Protein AF-A0A150Q0R8-F1 (afdb_monomer_lite)

Organism: Sorangium cellulosum (NCBI:txid56)

Foldseek 3Di:
DPDPVQPWEWEWDWDQDPDDPRHRHIAIETDTPQQAQLVRPPDPCVQQEEEGGGHDDPPFDKDFDKDLPCVVSDVDHYHYPCVVVDVPGRYIYTRYIYGD

Sequence (100 aa):
MPPDDLYDYAYVMRYQVQGGALDKQFILVAHYKPLVPRSKIKDKMKEQVGGKLRSFNQGDVHKMKLTADLKAIWKGAVVDEYAATDRGSVRYWCLLVDPA

Radius of gyration: 13.54 Å; chains: 1; bounding box: 47×31×29 Å

Structure (mmCIF, N/CA/C/O backbone):
data_AF-A0A150Q0R8-F1
#
_entry.id   AF-A0A150Q0R8-F1
#
loop_
_atom_site.group_PDB
_atom_site.id
_atom_site.type_symbol
_atom_site.label_atom_id
_atom_site.label_alt_id
_atom_site.label_comp_id
_atom_site.label_asym_id
_atom_site.label_entity_id
_atom_site.label_seq_id
_atom_site.pdbx_PDB_ins_code
_atom_site.Cartn_x
_atom_site.Cartn_y
_atom_site.Cartn_z
_atom_site.occupancy
_atom_site.B_iso_or_equiv
_atom_site.auth_seq_id
_atom_site.auth_comp_id
_atom_site.auth_asym_id
_atom_site.auth_atom_id
_atom_site.pdbx_PDB_model_num
ATOM 1 N N . MET A 1 1 ? 29.189 1.518 -8.097 1.00 47.47 1 MET A N 1
ATOM 2 C CA . MET A 1 1 ? 28.055 0.961 -7.330 1.00 47.47 1 MET A CA 1
ATOM 3 C C . MET A 1 1 ? 27.034 0.461 -8.332 1.00 47.47 1 MET A C 1
ATOM 5 O O . MET A 1 1 ? 26.783 1.199 -9.281 1.00 47.47 1 MET A O 1
ATOM 9 N N . PRO A 1 2 ? 26.525 -0.775 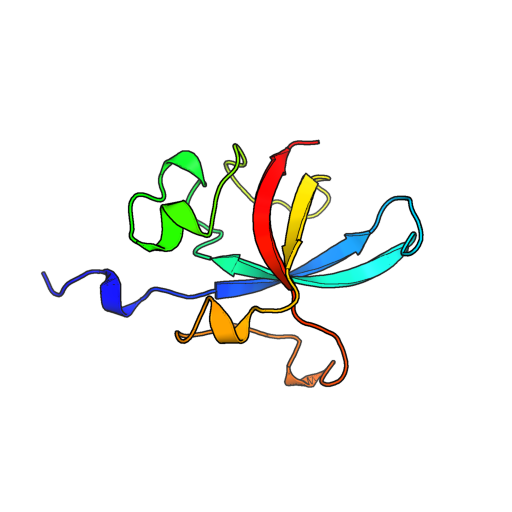-8.203 1.00 47.03 2 PRO A N 1
ATOM 10 C CA . PRO A 1 2 ? 25.422 -1.224 -9.043 1.00 47.03 2 PRO A CA 1
ATOM 11 C C . PRO A 1 2 ? 24.218 -0.284 -8.851 1.00 47.03 2 PRO A C 1
ATOM 13 O O . PRO A 1 2 ? 24.070 0.281 -7.766 1.00 47.03 2 PRO A O 1
ATOM 16 N N . PRO A 1 3 ? 23.413 -0.052 -9.898 1.00 46.28 3 PRO A N 1
ATOM 17 C CA . PRO A 1 3 ? 22.266 0.843 -9.817 1.00 46.28 3 PRO A CA 1
ATOM 18 C C . PRO A 1 3 ? 21.257 0.341 -8.772 1.00 46.28 3 PRO A C 1
ATOM 20 O O . PRO A 1 3 ? 20.895 -0.834 -8.762 1.00 46.28 3 PRO A O 1
ATOM 23 N N . ASP A 1 4 ? 20.812 1.253 -7.905 1.00 52.88 4 ASP A N 1
ATOM 24 C CA . ASP A 1 4 ? 19.878 1.029 -6.782 1.00 52.88 4 ASP A CA 1
ATOM 25 C C . ASP A 1 4 ? 18.485 0.520 -7.236 1.00 52.88 4 ASP A C 1
ATOM 27 O O . ASP A 1 4 ? 17.712 0.007 -6.432 1.00 52.88 4 ASP A O 1
ATOM 31 N N . ASP A 1 5 ? 18.198 0.598 -8.544 1.00 52.53 5 ASP A N 1
ATOM 32 C CA . ASP A 1 5 ? 16.975 0.124 -9.226 1.00 52.53 5 ASP A CA 1
ATOM 33 C C . ASP A 1 5 ? 16.709 -1.386 -9.014 1.00 52.53 5 ASP A C 1
ATOM 35 O O . ASP A 1 5 ? 15.593 -1.859 -9.214 1.00 52.53 5 ASP A O 1
ATOM 39 N N . LEU A 1 6 ? 17.715 -2.176 -8.606 1.00 50.44 6 LEU A N 1
ATOM 40 C CA . LEU A 1 6 ? 17.559 -3.627 -8.418 1.00 50.44 6 LEU A CA 1
ATOM 41 C C . LEU A 1 6 ? 16.726 -4.021 -7.181 1.00 50.44 6 LEU A C 1
ATOM 43 O O . LEU A 1 6 ? 16.310 -5.175 -7.087 1.00 50.44 6 LEU A O 1
ATOM 47 N N . TYR A 1 7 ? 16.491 -3.099 -6.240 1.00 59.53 7 TYR A N 1
ATOM 48 C CA . TYR A 1 7 ? 15.817 -3.375 -4.959 1.00 59.53 7 TYR A CA 1
ATOM 49 C C . TYR A 1 7 ? 14.515 -2.601 -4.774 1.00 59.53 7 TYR A C 1
ATOM 51 O O . TYR A 1 7 ? 14.038 -2.414 -3.652 1.00 59.53 7 TYR A O 1
ATOM 59 N N . ASP A 1 8 ? 13.912 -2.144 -5.863 1.00 76.12 8 ASP A N 1
ATOM 60 C CA . ASP A 1 8 ? 12.593 -1.551 -5.782 1.00 76.12 8 ASP A CA 1
ATOM 61 C C . ASP A 1 8 ? 11.553 -2.631 -5.433 1.00 76.12 8 ASP A C 1
ATOM 63 O O . ASP A 1 8 ? 11.394 -3.631 -6.138 1.00 76.12 8 ASP A O 1
ATOM 67 N N . TYR A 1 9 ? 10.836 -2.440 -4.322 1.00 83.56 9 TYR A N 1
ATOM 68 C CA . TYR A 1 9 ? 9.768 -3.337 -3.884 1.00 83.56 9 TYR A CA 1
ATOM 69 C C . TYR A 1 9 ? 8.536 -2.559 -3.426 1.00 83.56 9 TYR A C 1
ATOM 71 O O . TYR A 1 9 ? 8.610 -1.431 -2.920 1.00 83.56 9 TYR A O 1
ATOM 79 N N . ALA A 1 10 ? 7.385 -3.204 -3.578 1.00 87.50 10 ALA A N 1
ATOM 80 C CA . ALA A 1 10 ? 6.143 -2.785 -2.959 1.00 87.50 10 ALA A CA 1
ATOM 81 C C . ALA A 1 10 ? 5.828 -3.709 -1.787 1.00 87.50 10 ALA A C 1
ATOM 83 O O . ALA A 1 10 ? 5.937 -4.922 -1.915 1.00 87.50 10 ALA A O 1
ATOM 84 N N . TYR A 1 11 ? 5.442 -3.152 -0.649 1.00 88.56 11 TYR A N 1
ATOM 85 C CA . TYR A 1 11 ? 5.085 -3.917 0.540 1.00 88.56 11 TYR A CA 1
ATOM 86 C C . TYR A 1 11 ? 3.589 -3.790 0.810 1.00 88.56 11 TYR A C 1
ATOM 88 O O . TYR A 1 11 ? 3.058 -2.676 0.831 1.00 88.56 11 TYR A O 1
ATOM 96 N N . VAL A 1 12 ? 2.909 -4.920 0.989 1.00 89.12 12 VAL A N 1
ATOM 97 C CA . VAL A 1 12 ? 1.469 -4.964 1.251 1.00 89.12 12 VAL A CA 1
ATOM 98 C C . VAL A 1 12 ? 1.208 -4.793 2.740 1.00 89.12 12 VAL A C 1
ATOM 100 O O . VAL A 1 12 ? 1.573 -5.627 3.562 1.00 89.12 12 VAL A O 1
ATOM 103 N N . MET A 1 13 ? 0.527 -3.707 3.082 1.00 89.12 13 MET A N 1
ATOM 104 C CA . MET A 1 13 ? 0.074 -3.402 4.431 1.00 89.12 13 MET A CA 1
ATOM 105 C C . MET A 1 13 ? -1.429 -3.630 4.541 1.00 89.12 13 MET A C 1
ATOM 107 O O . MET A 1 13 ? -2.192 -3.318 3.625 1.00 89.12 13 MET A O 1
ATOM 111 N N . ARG A 1 14 ? -1.867 -4.138 5.690 1.00 89.25 14 ARG A N 1
ATOM 112 C CA . ARG A 1 14 ? -3.286 -4.292 6.006 1.00 89.25 14 ARG A CA 1
ATOM 113 C C . ARG A 1 14 ? -3.798 -3.033 6.696 1.00 89.25 14 ARG A C 1
ATOM 115 O O . ARG A 1 14 ? -3.277 -2.651 7.739 1.00 89.25 14 ARG A O 1
ATOM 122 N N . TYR A 1 15 ? -4.852 -2.442 6.146 1.00 88.81 15 TYR A N 1
ATOM 123 C CA . TYR A 1 15 ? -5.549 -1.299 6.732 1.00 88.81 15 TYR A CA 1
ATOM 124 C C . TYR A 1 15 ? -6.976 -1.664 7.090 1.00 88.81 15 TYR A C 1
ATOM 126 O O . TYR A 1 15 ? -7.607 -2.473 6.414 1.00 88.81 15 TYR A O 1
ATOM 134 N N . GLN A 1 16 ? -7.487 -1.031 8.139 1.00 90.50 16 GLN A N 1
ATOM 135 C CA . GLN A 1 16 ? -8.909 -1.010 8.434 1.00 90.50 16 GLN A CA 1
ATOM 136 C C . GLN A 1 16 ? -9.483 0.304 7.913 1.00 90.50 16 GLN A C 1
ATOM 138 O O . GLN A 1 16 ? -8.999 1.379 8.269 1.00 90.50 16 GLN A O 1
ATOM 143 N N . VAL A 1 17 ? -10.495 0.219 7.058 1.00 89.19 17 VAL A N 1
ATOM 144 C CA . VAL A 1 17 ? -11.171 1.406 6.537 1.00 89.19 17 VAL A CA 1
ATOM 145 C C . VAL 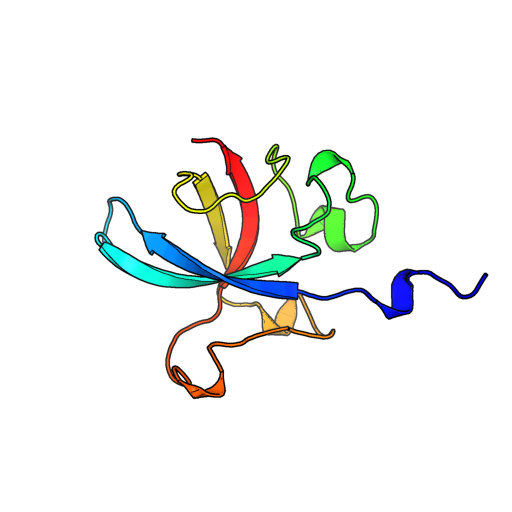A 1 17 ? -11.996 2.040 7.655 1.00 89.19 17 VAL A C 1
ATOM 147 O O . VAL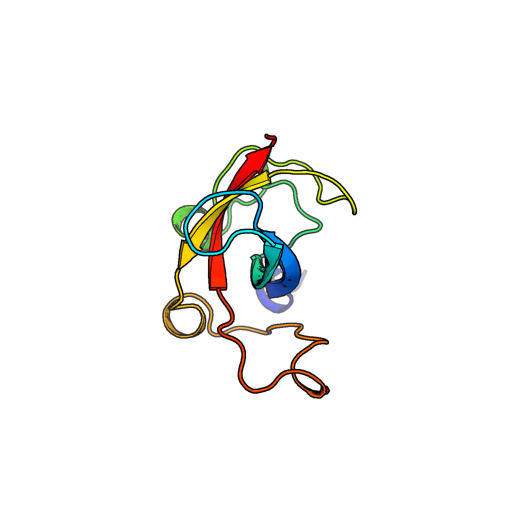 A 1 17 ? -12.733 1.351 8.362 1.00 89.19 17 VAL A O 1
ATOM 150 N N . GLN A 1 18 ? -11.871 3.357 7.805 1.00 86.94 18 GLN A N 1
ATOM 151 C CA . GLN A 1 18 ? -12.707 4.155 8.698 1.00 86.94 18 GLN A CA 1
ATOM 152 C C . GLN A 1 18 ? -13.673 5.000 7.866 1.00 86.94 18 GLN A C 1
ATOM 154 O O . GLN A 1 18 ? -13.254 5.889 7.124 1.00 86.94 18 GLN A O 1
ATOM 159 N N . GLY A 1 19 ? -14.967 4.727 8.010 1.00 80.50 19 GLY A N 1
ATOM 160 C CA . GLY A 1 19 ? -16.054 5.433 7.342 1.00 80.50 19 GLY A CA 1
ATOM 161 C C . GLY A 1 19 ? -16.367 4.957 5.918 1.00 80.50 19 GLY A C 1
ATOM 162 O O . GLY A 1 19 ? -15.623 4.213 5.280 1.00 80.50 19 GLY A O 1
ATOM 163 N N . GLY A 1 20 ? -17.508 5.423 5.403 1.00 80.69 20 GLY A N 1
ATOM 164 C CA . GLY A 1 20 ? -17.977 5.131 4.047 1.00 80.69 20 GLY A CA 1
ATOM 165 C C . GLY A 1 20 ? -18.575 3.730 3.873 1.00 80.69 20 GLY A C 1
ATOM 166 O O . GLY A 1 20 ? -18.943 3.060 4.833 1.00 80.69 20 GLY A O 1
ATOM 167 N N . ALA A 1 21 ? -18.689 3.291 2.617 1.00 79.00 21 ALA A N 1
ATOM 168 C CA . ALA A 1 21 ? -19.333 2.023 2.252 1.00 79.00 21 ALA A CA 1
ATOM 169 C C . ALA A 1 21 ? -18.549 0.768 2.685 1.00 79.00 21 ALA A C 1
ATOM 171 O O . ALA A 1 21 ? -19.114 -0.321 2.730 1.00 79.00 21 ALA A O 1
ATOM 172 N N . LEU A 1 22 ? -17.259 0.919 2.994 1.00 80.75 22 LEU A N 1
ATOM 173 C CA . LEU A 1 22 ? -16.366 -0.163 3.415 1.00 80.75 22 LEU A CA 1
ATOM 174 C C . LEU A 1 22 ? -15.957 -0.017 4.891 1.00 80.75 22 LEU A C 1
ATOM 176 O O . LEU A 1 22 ? -14.934 -0.567 5.287 1.00 80.75 22 LEU A O 1
ATOM 180 N N . ASP A 1 23 ? -16.717 0.727 5.705 1.00 86.56 23 ASP A N 1
ATOM 181 C CA . ASP A 1 23 ? -16.399 0.950 7.123 1.00 86.56 23 ASP A CA 1
ATOM 182 C C . ASP A 1 23 ? -16.094 -0.365 7.861 1.00 86.56 23 ASP A C 1
ATOM 184 O O . ASP A 1 23 ? -16.792 -1.369 7.705 1.00 86.56 23 ASP A O 1
ATOM 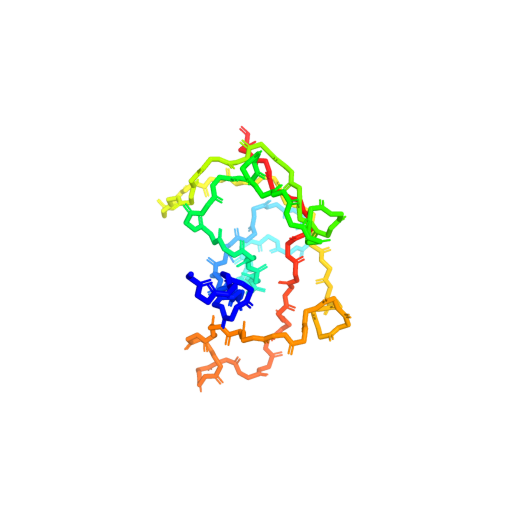188 N N . LYS A 1 24 ? -15.017 -0.352 8.657 1.00 87.06 24 LYS A N 1
ATOM 189 C CA . LYS A 1 24 ? -14.470 -1.485 9.426 1.00 87.06 24 LYS A CA 1
ATOM 190 C C . LYS A 1 24 ? -14.003 -2.685 8.604 1.00 87.06 24 LYS A C 1
ATOM 192 O O . LYS A 1 24 ? -13.542 -3.659 9.199 1.00 87.06 24 LYS A O 1
ATOM 197 N N . GLN A 1 25 ? -14.058 -2.630 7.277 1.00 88.69 25 GLN A N 1
ATOM 198 C CA . GLN A 1 25 ? -13.485 -3.679 6.447 1.00 88.69 25 GLN A CA 1
ATOM 199 C C . GLN A 1 25 ? -11.965 -3.571 6.411 1.00 88.69 25 GLN A C 1
ATOM 201 O O . GLN A 1 25 ? -11.385 -2.485 6.504 1.00 88.69 25 GLN A O 1
ATOM 206 N N . PHE A 1 26 ? -11.321 -4.724 6.265 1.00 88.62 26 PHE A N 1
ATOM 207 C CA . PHE A 1 26 ? -9.885 -4.792 6.074 1.00 88.62 26 PHE A CA 1
ATOM 208 C C . PHE A 1 26 ? -9.560 -4.825 4.590 1.00 88.62 26 PHE A C 1
ATOM 210 O O . PHE A 1 26 ? -10.118 -5.625 3.845 1.00 88.62 26 PHE A O 1
ATOM 217 N N . ILE A 1 27 ? -8.627 -3.976 4.186 1.00 89.00 27 ILE A N 1
ATOM 218 C CA . ILE A 1 27 ? -8.110 -3.923 2.824 1.00 89.00 27 ILE A CA 1
ATOM 219 C C . ILE A 1 27 ? -6.600 -4.123 2.834 1.00 89.00 27 ILE A C 1
ATOM 221 O O . ILE A 1 27 ? -5.910 -3.779 3.798 1.00 89.00 27 ILE A O 1
ATOM 225 N N . LEU A 1 28 ? -6.090 -4.676 1.739 1.00 90.25 28 LEU A N 1
ATOM 226 C CA . LEU A 1 28 ? -4.665 -4.870 1.516 1.00 90.25 28 LEU A CA 1
ATOM 227 C C . LEU A 1 28 ? -4.166 -3.788 0.565 1.00 90.25 28 LEU A C 1
ATOM 229 O O . LEU A 1 28 ? -4.651 -3.668 -0.560 1.00 90.25 28 LEU A O 1
ATOM 233 N N . VAL A 1 29 ? -3.202 -2.993 1.019 1.00 90.62 29 VAL A N 1
ATOM 234 C CA . VAL A 1 29 ? -2.671 -1.847 0.282 1.00 90.62 29 VAL A CA 1
ATOM 235 C C . VAL A 1 29 ? -1.171 -2.010 0.087 1.00 90.62 29 VAL A C 1
ATOM 237 O O . VAL A 1 29 ? -0.399 -2.021 1.041 1.00 90.62 29 VAL A O 1
ATOM 240 N N . ALA A 1 30 ? -0.748 -2.104 -1.165 1.00 91.00 30 ALA A N 1
ATOM 241 C CA . ALA A 1 30 ? 0.644 -2.088 -1.558 1.00 91.00 30 ALA A CA 1
ATOM 242 C C . ALA A 1 30 ? 1.202 -0.664 -1.543 1.00 91.00 30 ALA A C 1
ATOM 244 O O . ALA A 1 30 ? 0.692 0.253 -2.197 1.00 91.00 30 ALA A O 1
ATOM 245 N N . HIS A 1 31 ? 2.302 -0.512 -0.819 1.00 89.81 31 HIS A N 1
ATOM 246 C CA . HIS A 1 31 ? 3.072 0.710 -0.718 1.00 89.81 31 HIS A CA 1
ATOM 247 C C . HIS A 1 31 ? 4.461 0.500 -1.301 1.00 89.81 31 HIS A C 1
ATOM 249 O O . HIS A 1 31 ? 5.232 -0.329 -0.826 1.00 89.81 31 HIS A O 1
ATOM 255 N N . TYR A 1 32 ? 4.811 1.316 -2.285 1.00 88.31 32 TYR A N 1
ATOM 256 C CA . TYR A 1 32 ? 6.178 1.397 -2.783 1.00 88.31 32 TYR A CA 1
ATOM 257 C C . TYR A 1 32 ? 7.123 1.924 -1.696 1.00 88.31 32 TYR A C 1
ATOM 259 O O . TYR A 1 32 ? 6.785 2.938 -1.078 1.00 88.31 32 TYR A O 1
ATOM 267 N N . LYS A 1 33 ? 8.268 1.264 -1.463 1.00 85.50 33 LYS A N 1
ATOM 268 C CA . LYS A 1 33 ? 9.329 1.686 -0.519 1.00 85.50 33 LYS A CA 1
ATOM 269 C C . LYS A 1 33 ? 8.794 2.375 0.757 1.00 85.50 33 LYS A C 1
ATOM 271 O O . LYS A 1 33 ? 9.046 3.563 0.955 1.00 85.50 33 LYS A O 1
ATOM 276 N N . PRO A 1 34 ? 8.054 1.679 1.641 1.00 83.38 34 PRO A N 1
ATOM 277 C CA . PRO A 1 34 ? 7.417 2.308 2.806 1.00 83.38 34 PRO A CA 1
ATOM 278 C C . PRO A 1 34 ? 8.415 2.904 3.813 1.00 83.38 34 PRO A C 1
ATOM 280 O O . PRO A 1 34 ? 8.056 3.799 4.571 1.00 83.38 34 PRO A O 1
ATOM 283 N N . LEU A 1 35 ? 9.668 2.436 3.805 1.00 82.62 35 LEU A N 1
ATOM 284 C CA . LEU A 1 35 ? 10.754 2.977 4.629 1.00 82.62 35 LEU A CA 1
ATOM 285 C C . LEU A 1 35 ? 11.239 4.354 4.152 1.00 82.62 35 LEU A C 1
ATOM 287 O O . LEU A 1 35 ? 11.935 5.057 4.884 1.00 82.62 35 LEU A O 1
ATOM 291 N N . VAL A 1 36 ? 10.906 4.734 2.917 1.00 84.38 36 VAL A N 1
ATOM 292 C CA . VAL A 1 36 ? 11.310 6.006 2.330 1.00 84.38 36 VAL A CA 1
ATOM 293 C C . VAL A 1 36 ? 10.152 6.999 2.460 1.00 84.38 36 VAL A C 1
ATOM 295 O O . VAL A 1 36 ? 9.048 6.723 1.983 1.00 84.38 36 VAL A O 1
ATOM 298 N N . PRO A 1 37 ? 10.387 8.187 3.048 1.00 85.62 37 PRO A N 1
ATOM 299 C CA . PRO A 1 37 ? 9.398 9.257 3.074 1.00 85.62 37 PRO A CA 1
ATOM 300 C C . PRO A 1 37 ? 8.902 9.570 1.666 1.00 85.62 37 PRO A C 1
ATOM 302 O O . PRO A 1 37 ? 9.711 9.680 0.743 1.00 85.62 37 PRO A O 1
ATOM 305 N N . ARG A 1 38 ? 7.600 9.817 1.499 1.00 84.75 38 ARG A N 1
ATOM 306 C CA . ARG A 1 38 ? 7.013 10.062 0.169 1.00 84.75 38 ARG A CA 1
ATOM 307 C C . ARG A 1 38 ? 7.698 11.207 -0.574 1.00 84.75 38 ARG A C 1
ATOM 309 O O . ARG A 1 38 ? 8.002 11.091 -1.753 1.00 84.75 38 ARG A O 1
ATOM 316 N N . SER A 1 39 ? 8.071 12.264 0.143 1.00 82.62 39 SER A N 1
ATOM 317 C CA . SER A 1 39 ? 8.802 13.409 -0.414 1.00 82.62 39 SER A CA 1
ATOM 318 C C . SER A 1 39 ? 10.232 13.098 -0.883 1.00 82.62 39 SER A C 1
ATOM 320 O O . SER A 1 39 ? 10.812 13.895 -1.619 1.00 82.62 39 SER A O 1
ATOM 322 N N . LYS A 1 40 ? 10.826 11.981 -0.444 1.00 83.56 40 LYS A N 1
ATOM 323 C CA . LYS A 1 40 ? 12.165 11.540 -0.861 1.00 83.56 40 LYS A CA 1
ATOM 324 C C . LYS A 1 40 ? 12.142 10.614 -2.078 1.00 83.56 40 LYS A C 1
ATOM 326 O O . LYS A 1 40 ? 13.201 10.400 -2.658 1.00 83.56 40 LYS A O 1
ATOM 331 N N . ILE A 1 41 ? 10.973 10.122 -2.491 1.00 84.38 41 ILE A N 1
ATOM 332 C CA . ILE A 1 41 ? 10.825 9.331 -3.716 1.00 84.38 41 ILE A CA 1
ATOM 333 C C . ILE A 1 41 ? 10.996 10.277 -4.908 1.00 84.38 41 ILE A C 1
ATOM 335 O O . ILE A 1 41 ? 10.179 11.169 -5.148 1.00 84.38 41 ILE A O 1
ATOM 339 N N . LYS A 1 42 ? 12.104 10.113 -5.630 1.00 78.88 42 LYS A N 1
ATOM 340 C CA . LYS A 1 42 ? 12.439 10.901 -6.829 1.00 78.88 42 LYS A CA 1
ATOM 341 C C . LYS A 1 42 ? 12.551 10.040 -8.086 1.00 78.88 42 LYS A C 1
ATOM 343 O O . LYS A 1 42 ? 12.882 10.559 -9.146 1.00 78.88 42 LYS A O 1
ATOM 348 N N . ASP A 1 43 ? 12.263 8.754 -7.949 1.00 79.31 43 ASP A N 1
ATOM 349 C CA . ASP A 1 43 ? 12.340 7.762 -9.011 1.00 79.31 43 ASP A CA 1
ATOM 350 C C . ASP A 1 43 ? 11.147 7.877 -9.970 1.00 79.31 43 ASP A C 1
ATOM 352 O O . ASP A 1 43 ? 10.225 8.672 -9.767 1.00 79.31 43 ASP A O 1
ATOM 356 N N . LYS A 1 44 ? 11.116 7.012 -10.987 1.00 78.00 44 LYS A N 1
ATOM 357 C CA . LYS A 1 44 ? 10.027 6.930 -11.980 1.00 78.00 44 LYS A CA 1
ATOM 358 C C . LYS A 1 44 ? 8.645 6.724 -11.340 1.00 78.00 44 LYS A C 1
ATOM 360 O O . LYS A 1 44 ? 7.631 7.128 -11.894 1.00 78.00 44 LYS A O 1
ATOM 365 N N . MET A 1 45 ? 8.604 6.141 -10.140 1.00 80.12 45 MET A N 1
ATOM 366 C CA . MET A 1 45 ? 7.377 5.921 -9.369 1.00 80.12 45 MET A CA 1
ATOM 367 C C . 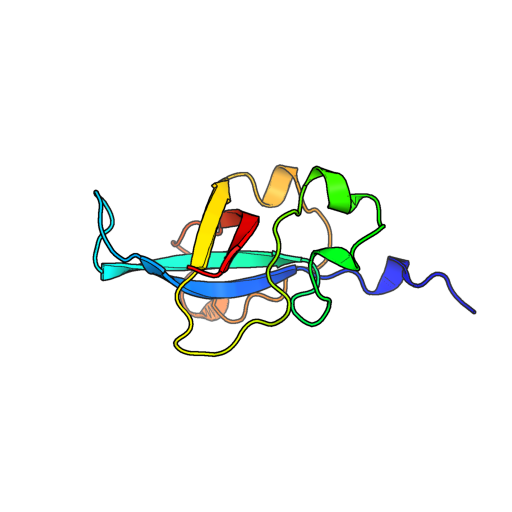MET A 1 45 ? 6.811 7.187 -8.715 1.00 80.12 45 MET A C 1
ATOM 369 O O . MET A 1 45 ? 5.703 7.135 -8.196 1.00 80.12 45 MET A O 1
ATOM 373 N N . LYS A 1 46 ? 7.501 8.335 -8.758 1.00 79.69 46 LYS A N 1
ATOM 374 C CA . LYS A 1 46 ? 6.997 9.605 -8.206 1.00 79.69 46 LYS A CA 1
ATOM 375 C C . LYS A 1 46 ? 5.663 10.044 -8.826 1.00 79.69 46 LYS A C 1
ATOM 377 O O . LYS A 1 46 ? 4.857 10.678 -8.153 1.00 79.69 46 LYS A O 1
ATOM 382 N N . GLU A 1 47 ? 5.414 9.704 -10.089 1.00 82.19 47 GLU A N 1
ATOM 383 C CA . GLU A 1 47 ? 4.132 9.992 -10.754 1.00 82.19 47 GLU A CA 1
ATOM 384 C C . GLU A 1 47 ? 2.997 9.079 -10.263 1.00 82.19 47 GLU A C 1
ATOM 386 O O . GLU A 1 47 ? 1.830 9.457 -10.306 1.00 82.19 47 GLU A O 1
ATOM 391 N N . GLN A 1 48 ? 3.344 7.892 -9.761 1.00 83.00 48 GLN A N 1
ATOM 392 C CA . GLN A 1 48 ? 2.416 6.848 -9.312 1.00 83.00 48 GLN A CA 1
ATOM 393 C C . GLN A 1 48 ? 2.305 6.763 -7.784 1.00 83.00 48 GLN A C 1
ATOM 395 O O . GLN A 1 48 ? 1.542 5.949 -7.264 1.00 83.00 48 GLN A O 1
ATOM 400 N N . VAL A 1 49 ? 3.112 7.540 -7.057 1.00 84.44 49 VAL A N 1
ATOM 401 C CA . VAL A 1 49 ? 3.258 7.480 -5.604 1.00 84.44 49 VAL A CA 1
ATOM 402 C C . VAL A 1 49 ? 3.525 8.886 -5.074 1.00 84.44 49 VAL A C 1
ATOM 404 O O . VAL A 1 49 ? 4.614 9.436 -5.232 1.00 84.44 49 VAL A O 1
ATOM 407 N N . GLY A 1 50 ? 2.532 9.454 -4.399 1.00 85.00 50 GLY A N 1
ATOM 408 C CA . GLY A 1 50 ? 2.567 10.807 -3.859 1.00 85.00 50 GLY A CA 1
ATOM 409 C C . GLY A 1 50 ? 2.111 10.907 -2.404 1.00 85.00 50 GLY A C 1
ATOM 410 O O . GLY A 1 50 ? 1.847 9.913 -1.722 1.00 85.00 50 GLY A O 1
ATOM 411 N N . GLY A 1 51 ? 2.009 12.148 -1.935 1.00 85.88 51 GLY A N 1
ATOM 412 C CA . GLY A 1 51 ? 1.556 12.492 -0.589 1.00 85.88 51 GLY A CA 1
ATOM 413 C C . GLY A 1 51 ? 2.670 12.989 0.332 1.00 85.88 51 GLY A C 1
ATOM 414 O O . GLY A 1 51 ? 3.838 13.095 -0.054 1.00 85.88 51 GLY A O 1
ATOM 415 N N . LYS A 1 52 ? 2.285 13.360 1.553 1.00 86.44 52 LYS A N 1
ATOM 416 C CA . LYS A 1 52 ? 3.153 14.026 2.538 1.00 86.44 52 LYS A CA 1
ATOM 417 C C . LYS A 1 52 ? 3.579 13.118 3.689 1.00 86.44 52 LYS A C 1
ATOM 419 O O . LYS A 1 52 ? 4.272 13.580 4.598 1.00 86.44 52 LYS A O 1
ATOM 424 N N . LEU A 1 53 ? 3.189 11.841 3.666 1.00 86.75 53 LEU A N 1
ATOM 425 C CA . LEU A 1 53 ? 3.528 10.912 4.738 1.00 86.75 53 LEU A CA 1
ATOM 426 C C . LEU A 1 53 ? 5.043 10.656 4.810 1.00 86.75 53 LEU A C 1
ATOM 428 O O . LEU A 1 53 ? 5.706 10.396 3.799 1.00 86.75 53 LEU A O 1
ATOM 432 N N . ARG A 1 54 ? 5.590 10.738 6.027 1.00 83.88 54 ARG A N 1
ATOM 433 C CA . ARG A 1 54 ? 7.024 10.542 6.291 1.00 83.88 54 ARG A CA 1
ATOM 434 C C . ARG A 1 54 ? 7.369 9.118 6.704 1.00 83.88 54 ARG A C 1
ATOM 436 O O . ARG A 1 54 ? 8.400 8.623 6.266 1.00 83.88 54 ARG A O 1
ATOM 443 N N . SER A 1 55 ? 6.506 8.494 7.498 1.00 83.06 55 SER A N 1
ATOM 444 C CA . SER A 1 55 ? 6.695 7.155 8.049 1.00 83.06 55 SER A CA 1
ATOM 445 C C . SER A 1 55 ? 5.336 6.494 8.239 1.00 83.06 55 SER A C 1
ATOM 447 O O . SER A 1 55 ? 4.350 7.187 8.478 1.00 83.06 55 SER A O 1
ATOM 449 N N . PHE A 1 56 ? 5.302 5.169 8.152 1.00 83.69 56 PHE A N 1
ATOM 450 C CA . PHE A 1 56 ? 4.129 4.364 8.474 1.00 83.69 56 PHE A CA 1
ATOM 451 C C . PHE A 1 56 ? 4.306 3.779 9.874 1.00 83.69 56 PHE A C 1
ATOM 453 O O . PHE A 1 56 ? 5.215 2.972 10.063 1.00 83.69 56 PHE A O 1
ATOM 460 N N . ASN A 1 57 ? 3.452 4.151 10.831 1.00 84.62 57 ASN A N 1
ATOM 461 C CA . ASN A 1 57 ? 3.391 3.470 12.125 1.00 84.62 57 ASN A CA 1
ATOM 462 C C . ASN A 1 57 ? 2.060 2.740 12.285 1.00 84.62 57 ASN A C 1
ATOM 464 O O . ASN A 1 57 ? 1.033 3.112 11.713 1.00 84.62 57 ASN A O 1
ATOM 468 N N . GLN A 1 58 ? 2.082 1.674 13.077 1.00 83.12 58 GLN A N 1
ATOM 469 C CA . GLN A 1 58 ? 0.873 0.937 13.401 1.00 83.12 58 GLN A CA 1
ATOM 470 C C . GLN A 1 58 ? -0.052 1.811 14.258 1.00 83.12 58 GLN A C 1
ATOM 472 O O . GLN A 1 58 ? 0.378 2.383 15.255 1.00 83.12 58 GLN A O 1
ATOM 477 N N . GLY A 1 59 ? -1.325 1.889 13.870 1.00 84.62 59 GLY A N 1
ATOM 478 C CA . GLY A 1 59 ? -2.336 2.696 14.558 1.00 84.62 59 GLY A CA 1
ATOM 479 C C . GLY A 1 59 ? -2.511 4.110 14.000 1.00 84.62 59 GLY A C 1
ATOM 480 O O . GLY A 1 59 ? -3.498 4.755 14.345 1.00 84.62 59 GLY A O 1
ATOM 481 N N . ASP A 1 60 ? -1.624 4.573 13.112 1.00 87.00 60 ASP A N 1
ATOM 482 C CA . ASP A 1 60 ? -1.826 5.842 12.412 1.00 87.00 60 ASP A CA 1
ATOM 483 C C . ASP A 1 60 ? -3.022 5.765 11.451 1.00 87.00 60 ASP A C 1
ATOM 485 O O . ASP A 1 60 ? -3.249 4.767 10.757 1.00 87.00 60 ASP A O 1
ATOM 489 N N . VAL A 1 61 ? -3.770 6.866 11.388 1.00 88.06 61 VAL A N 1
ATOM 490 C CA . VAL A 1 61 ? -4.852 7.056 10.421 1.00 88.06 61 VAL A CA 1
ATOM 491 C C . VAL A 1 61 ? -4.315 7.884 9.263 1.00 88.06 61 VAL A C 1
ATOM 493 O O . VAL A 1 61 ? -3.669 8.915 9.451 1.00 88.06 61 VAL A O 1
ATOM 496 N N . HIS A 1 62 ? -4.597 7.438 8.044 1.00 89.19 62 HIS A N 1
ATOM 497 C CA . HIS A 1 62 ? -4.103 8.075 6.833 1.00 89.19 62 HIS A CA 1
ATOM 498 C C . HIS A 1 62 ? -5.235 8.333 5.845 1.00 89.19 62 HIS A C 1
ATOM 500 O O . HIS A 1 62 ? -6.145 7.518 5.682 1.00 89.19 62 HIS A O 1
ATOM 506 N N . LYS A 1 63 ? -5.124 9.438 5.110 1.00 89.56 63 LYS A N 1
ATOM 507 C CA . LYS A 1 63 ? -5.962 9.728 3.947 1.00 89.56 63 LYS A CA 1
ATOM 508 C C . LYS A 1 63 ? -5.259 9.196 2.709 1.00 89.56 63 LYS A C 1
ATOM 510 O O . LYS A 1 63 ? -4.186 9.675 2.347 1.00 89.56 63 LYS A O 1
ATOM 515 N N . MET A 1 64 ? -5.855 8.193 2.069 1.00 89.31 64 MET A N 1
ATOM 516 C CA . MET A 1 64 ? -5.244 7.507 0.931 1.00 89.31 64 MET A CA 1
ATOM 517 C C . MET A 1 64 ? -6.106 7.574 -0.324 1.00 89.31 64 MET A C 1
ATOM 519 O O . MET A 1 64 ? -7.327 7.455 -0.256 1.00 89.31 64 MET A O 1
ATOM 523 N N . LYS A 1 65 ? -5.453 7.692 -1.483 1.00 90.06 65 LYS A N 1
ATOM 524 C CA . LYS A 1 65 ? -6.050 7.367 -2.783 1.00 90.06 65 LYS A CA 1
ATOM 525 C C . LYS A 1 65 ? -5.493 6.037 -3.260 1.00 90.06 65 LYS A C 1
ATOM 527 O O . LYS A 1 65 ? -4.276 5.855 -3.338 1.00 90.06 65 LYS A O 1
ATOM 532 N N . LEU A 1 66 ? -6.404 5.125 -3.565 1.00 90.19 66 LEU A N 1
ATOM 533 C CA . LEU A 1 66 ? -6.120 3.735 -3.878 1.00 90.19 66 LEU A CA 1
ATOM 534 C C . LEU A 1 66 ? -6.612 3.400 -5.286 1.00 90.19 66 LEU A C 1
ATOM 536 O O . LEU A 1 66 ? -7.617 3.947 -5.735 1.00 90.19 66 LEU A O 1
ATOM 540 N N . THR A 1 67 ? -5.933 2.474 -5.954 1.00 88.94 67 THR A N 1
ATOM 541 C CA . THR A 1 67 ? -6.390 1.880 -7.218 1.00 88.94 67 THR A CA 1
ATOM 542 C C . THR A 1 67 ? -6.264 0.363 -7.172 1.00 88.94 67 THR A C 1
ATOM 544 O O . THR A 1 67 ? -5.327 -0.156 -6.574 1.00 88.94 67 THR A O 1
ATOM 547 N N . ALA A 1 68 ? -7.206 -0.366 -7.770 1.00 87.00 68 ALA A N 1
ATOM 548 C CA . ALA A 1 68 ? -7.150 -1.829 -7.840 1.00 87.00 68 ALA A CA 1
ATOM 549 C C . ALA A 1 68 ? -6.151 -2.333 -8.906 1.00 87.00 68 ALA A C 1
ATOM 551 O O . ALA A 1 68 ? -5.793 -3.510 -8.916 1.00 87.00 68 ALA A O 1
ATOM 552 N N . ASP A 1 69 ? -5.647 -1.442 -9.765 1.00 85.69 69 ASP A N 1
ATOM 553 C CA . ASP A 1 69 ? -4.752 -1.743 -10.889 1.00 85.69 69 ASP A CA 1
ATOM 554 C C . ASP A 1 69 ? -3.277 -1.913 -10.486 1.00 85.69 69 ASP A C 1
ATOM 556 O O . ASP A 1 69 ? -2.356 -1.483 -11.185 1.00 85.69 69 ASP A O 1
ATOM 560 N N . LEU A 1 70 ? -3.021 -2.584 -9.361 1.00 83.81 70 LEU A N 1
ATOM 561 C CA . LEU A 1 70 ? -1.665 -2.808 -8.857 1.00 83.81 70 LEU A CA 1
ATOM 562 C C . LEU A 1 70 ? -0.755 -3.455 -9.904 1.00 83.81 70 LEU A C 1
ATOM 564 O O . LEU A 1 70 ? 0.354 -2.980 -10.121 1.00 83.81 70 LEU A O 1
ATOM 568 N N . LYS A 1 71 ? -1.225 -4.511 -10.581 1.00 81.25 71 LYS A N 1
ATOM 569 C CA . LYS A 1 71 ? -0.426 -5.245 -11.581 1.00 81.25 71 LYS A CA 1
ATOM 570 C C . LYS A 1 71 ? -0.125 -4.423 -12.838 1.00 81.25 71 LYS A C 1
ATOM 572 O O . LYS A 1 71 ? 0.839 -4.723 -13.540 1.00 81.25 71 LYS A O 1
ATOM 577 N N . ALA A 1 72 ? -0.957 -3.426 -13.146 1.00 84.56 72 ALA A N 1
ATOM 578 C CA . ALA A 1 72 ? -0.732 -2.541 -14.284 1.00 84.56 72 ALA A CA 1
ATOM 579 C C . ALA A 1 72 ? 0.346 -1.495 -13.965 1.00 84.56 72 ALA A C 1
ATOM 581 O O . ALA A 1 72 ? 1.157 -1.170 -14.831 1.00 84.56 72 ALA A O 1
ATOM 582 N N . ILE A 1 73 ? 0.376 -1.015 -12.718 1.00 84.56 73 ILE A N 1
ATOM 583 C CA . ILE A 1 73 ? 1.298 0.028 -12.254 1.00 84.56 73 ILE A CA 1
ATOM 584 C C . ILE A 1 73 ? 2.657 -0.560 -11.870 1.00 84.56 73 ILE A C 1
ATOM 586 O O . ILE A 1 73 ? 3.698 -0.034 -12.259 1.00 84.56 73 ILE A O 1
ATOM 590 N N . TRP A 1 74 ? 2.661 -1.661 -11.119 1.00 84.44 74 TRP A N 1
ATOM 591 C CA . TRP A 1 74 ? 3.861 -2.245 -10.539 1.00 84.44 74 TRP A CA 1
ATOM 592 C C . TRP A 1 74 ? 4.069 -3.683 -11.013 1.00 84.44 74 TRP A C 1
ATOM 594 O O . TRP A 1 74 ? 3.302 -4.589 -10.686 1.00 84.44 74 TRP A O 1
ATOM 604 N N . LYS A 1 75 ? 5.147 -3.886 -11.776 1.00 82.19 75 LYS A N 1
ATOM 605 C CA . LYS A 1 75 ? 5.580 -5.202 -12.283 1.00 82.19 75 LYS A CA 1
ATOM 606 C C . LYS A 1 75 ? 6.780 -5.782 -11.527 1.00 82.19 75 LYS A C 1
ATOM 608 O O . LYS A 1 75 ? 7.255 -6.854 -11.887 1.00 82.19 75 LYS A O 1
ATOM 613 N N . GLY A 1 76 ? 7.299 -5.056 -10.536 1.00 81.06 76 GLY A N 1
ATOM 614 C CA . GLY A 1 76 ? 8.451 -5.477 -9.743 1.00 81.06 76 GLY A CA 1
ATOM 615 C C . GLY A 1 76 ? 8.068 -6.388 -8.578 1.00 81.06 76 GLY A C 1
ATOM 616 O O . GLY A 1 76 ? 6.952 -6.902 -8.495 1.00 81.06 76 GLY A O 1
ATOM 617 N N . ALA A 1 77 ? 8.999 -6.558 -7.640 1.00 83.31 77 ALA A N 1
ATOM 618 C CA . ALA A 1 77 ? 8.780 -7.385 -6.461 1.00 83.31 77 ALA A CA 1
ATOM 619 C C . ALA A 1 77 ? 7.666 -6.803 -5.576 1.00 83.31 77 ALA A C 1
ATOM 621 O O . ALA A 1 77 ? 7.669 -5.613 -5.248 1.00 83.31 77 ALA A O 1
ATOM 622 N N . VAL A 1 78 ? 6.710 -7.645 -5.186 1.00 86.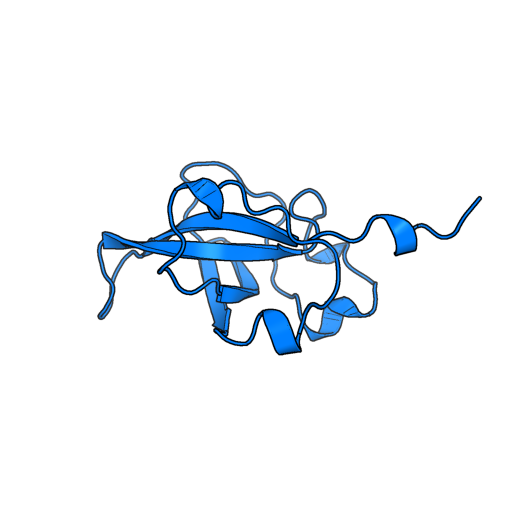12 78 VAL A N 1
ATOM 623 C CA . VAL A 1 78 ? 5.679 -7.309 -4.199 1.00 86.12 78 VAL A CA 1
ATOM 624 C C . VAL A 1 78 ? 5.865 -8.234 -3.009 1.00 86.12 78 VAL A C 1
ATOM 626 O O . VAL A 1 78 ? 5.713 -9.447 -3.126 1.00 86.12 78 VAL A O 1
ATOM 629 N N . VAL A 1 79 ? 6.205 -7.650 -1.870 1.00 86.50 79 VAL A N 1
ATOM 630 C CA . VAL A 1 79 ? 6.263 -8.331 -0.585 1.00 86.50 79 VAL A CA 1
ATOM 631 C C . VAL A 1 79 ? 4.844 -8.366 -0.033 1.00 86.50 79 VAL A C 1
ATOM 633 O O . VAL A 1 79 ? 4.338 -7.372 0.488 1.00 86.50 79 VAL A O 1
ATOM 636 N N . ASP A 1 80 ? 4.186 -9.506 -0.219 1.00 84.88 80 ASP A N 1
ATOM 637 C CA . ASP A 1 80 ? 2.829 -9.759 0.251 1.00 84.88 80 ASP A CA 1
ATOM 638 C C . ASP A 1 80 ? 2.806 -10.950 1.211 1.00 84.88 80 ASP A C 1
ATOM 640 O O . ASP A 1 80 ? 2.664 -12.104 0.805 1.00 84.88 80 ASP A O 1
ATOM 644 N N . GLU A 1 81 ? 2.921 -10.660 2.503 1.00 82.44 81 GLU A N 1
ATOM 645 C CA . GLU A 1 81 ? 2.828 -11.671 3.563 1.00 82.44 81 GLU A CA 1
ATOM 646 C C . GLU A 1 81 ? 1.406 -12.244 3.695 1.00 82.44 81 GLU A C 1
ATOM 648 O O . GLU A 1 81 ? 1.213 -13.338 4.225 1.00 82.44 81 GLU A O 1
ATOM 653 N N . TYR A 1 82 ? 0.402 -11.552 3.147 1.00 80.25 82 TYR A N 1
ATOM 654 C CA . TYR A 1 82 ? -0.985 -12.001 3.140 1.00 80.25 82 TYR A CA 1
ATOM 655 C C . TYR A 1 82 ? -1.297 -12.895 1.939 1.00 80.25 82 TYR A C 1
ATOM 657 O O . TYR A 1 82 ? -2.360 -13.503 1.915 1.00 80.25 82 TYR A O 1
ATOM 665 N N . ALA A 1 83 ? -0.386 -13.069 0.975 1.00 73.69 83 ALA A N 1
ATOM 666 C CA . ALA A 1 83 ? -0.616 -13.926 -0.192 1.00 73.69 83 ALA A CA 1
ATOM 667 C C . ALA A 1 83 ? -0.910 -15.391 0.165 1.00 73.69 83 ALA A C 1
ATOM 669 O O . ALA A 1 83 ? -1.644 -16.076 -0.554 1.00 73.69 83 ALA A O 1
ATOM 670 N N . ALA A 1 84 ? -0.346 -15.882 1.270 1.00 70.19 84 ALA A N 1
ATOM 671 C CA . ALA A 1 84 ? -0.577 -17.243 1.742 1.00 70.19 84 ALA A CA 1
ATOM 672 C C . ALA A 1 84 ? -1.933 -17.399 2.451 1.00 70.19 84 ALA A C 1
ATOM 674 O O . ALA A 1 84 ? -2.592 -18.423 2.277 1.00 70.19 84 ALA A O 1
ATOM 675 N N . THR A 1 85 ? -2.354 -16.381 3.205 1.00 71.50 85 THR A N 1
ATOM 676 C CA . THR A 1 85 ? -3.536 -16.423 4.084 1.00 71.50 85 THR A CA 1
ATOM 677 C C . THR A 1 85 ? -4.793 -15.876 3.407 1.00 71.50 85 THR A C 1
ATOM 679 O O . THR A 1 85 ? -5.894 -16.342 3.679 1.00 71.50 85 THR A O 1
ATOM 682 N N . ASP A 1 86 ? -4.637 -14.912 2.499 1.00 67.81 86 ASP A N 1
ATOM 683 C CA . ASP A 1 86 ? -5.719 -14.195 1.837 1.00 67.81 86 ASP A CA 1
ATOM 684 C C . ASP A 1 86 ? -5.447 -14.032 0.328 1.00 67.81 86 ASP A C 1
ATOM 686 O O . ASP A 1 86 ? -4.836 -13.079 -0.177 1.00 67.81 86 ASP A O 1
ATOM 690 N N . ARG A 1 87 ? -5.897 -15.041 -0.424 1.00 65.31 87 ARG A N 1
ATOM 691 C CA . ARG A 1 87 ? -5.773 -15.084 -1.889 1.00 65.31 87 ARG A CA 1
ATOM 692 C C . ARG A 1 87 ? -6.894 -14.334 -2.609 1.00 65.31 87 ARG A C 1
ATOM 694 O O . ARG A 1 87 ? -6.710 -13.972 -3.767 1.00 65.31 87 ARG A O 1
ATOM 701 N N . GLY A 1 88 ? -8.028 -14.112 -1.944 1.00 67.31 88 GLY A N 1
ATOM 702 C CA . GLY A 1 88 ? -9.230 -13.525 -2.540 1.00 67.31 88 GLY A CA 1
ATOM 703 C C . GLY A 1 88 ? -9.288 -11.999 -2.475 1.00 67.31 88 GLY A C 1
ATOM 704 O O . GLY A 1 88 ? -9.960 -11.393 -3.307 1.00 67.31 88 GLY A O 1
ATOM 705 N N . SER A 1 89 ? -8.587 -11.366 -1.529 1.00 79.12 89 SER A N 1
ATOM 706 C CA . SER A 1 89 ? -8.664 -9.917 -1.353 1.00 79.12 89 SER A CA 1
ATOM 707 C C . SER A 1 89 ? -7.955 -9.152 -2.462 1.00 79.12 89 SER A C 1
ATOM 709 O O . SER A 1 89 ? -6.853 -9.489 -2.916 1.00 79.12 89 SER A O 1
ATOM 711 N N . VAL A 1 90 ? -8.595 -8.057 -2.866 1.00 82.62 90 VAL A N 1
ATOM 712 C CA . VAL A 1 90 ? -8.036 -7.096 -3.812 1.00 82.62 90 VAL A CA 1
ATOM 713 C C . VAL A 1 90 ? -6.847 -6.401 -3.158 1.00 82.62 90 VAL A C 1
ATOM 715 O O . VAL A 1 90 ? -6.946 -5.873 -2.050 1.00 82.62 90 VAL A O 1
ATOM 718 N N . ARG A 1 91 ? -5.713 -6.401 -3.861 1.00 87.19 91 ARG A N 1
ATOM 719 C CA . ARG A 1 91 ? -4.524 -5.649 -3.462 1.00 87.19 91 ARG A CA 1
ATOM 720 C C . ARG A 1 91 ? -4.564 -4.307 -4.157 1.00 87.19 91 ARG A C 1
ATOM 722 O O . ARG A 1 91 ? -4.390 -4.221 -5.371 1.00 87.19 91 ARG A O 1
ATOM 729 N N . TYR A 1 92 ? -4.808 -3.273 -3.376 1.00 89.94 92 TYR A N 1
ATOM 730 C CA . TYR A 1 92 ? -4.846 -1.915 -3.872 1.00 89.94 92 TYR A CA 1
ATOM 731 C C . TYR A 1 92 ? -3.437 -1.344 -3.948 1.00 89.94 92 TYR A C 1
ATOM 733 O O . TYR A 1 92 ? -2.624 -1.569 -3.062 1.00 89.94 92 TYR A O 1
ATOM 741 N N . TRP A 1 93 ? -3.140 -0.568 -4.977 1.00 90.38 93 TRP A N 1
ATOM 742 C CA . TRP A 1 93 ? -1.949 0.263 -5.032 1.00 90.38 93 TRP A CA 1
ATOM 743 C C . TRP A 1 93 ? -2.230 1.630 -4.417 1.00 90.38 93 TRP A C 1
ATOM 745 O O . TRP A 1 93 ? -3.235 2.271 -4.738 1.00 90.38 93 TRP A O 1
ATOM 755 N N . CYS A 1 94 ? -1.335 2.090 -3.545 1.00 90.81 94 CYS A N 1
ATOM 756 C CA . CYS A 1 94 ? -1.426 3.423 -2.970 1.00 90.81 94 CYS A CA 1
ATOM 757 C C . CYS A 1 94 ? -0.827 4.471 -3.913 1.00 90.81 94 CYS A C 1
ATOM 759 O O . CYS A 1 94 ? 0.394 4.593 -4.024 1.00 90.81 94 CYS A O 1
ATOM 761 N N . LEU A 1 95 ? -1.701 5.259 -4.545 1.00 89.88 95 LEU A N 1
ATOM 762 C CA . LEU A 1 95 ? -1.308 6.376 -5.405 1.00 89.88 95 LEU A CA 1
ATOM 763 C C . LEU A 1 95 ? -0.872 7.591 -4.592 1.00 89.88 95 LEU A C 1
ATOM 765 O O . LEU A 1 95 ? 0.053 8.305 -4.963 1.00 89.88 95 LEU A O 1
ATOM 769 N N . LEU A 1 96 ? -1.563 7.858 -3.487 1.00 89.50 96 LEU A N 1
ATOM 770 C CA . LEU A 1 96 ? -1.303 9.022 -2.651 1.00 89.50 96 LEU A CA 1
ATOM 771 C C . LEU A 1 96 ? -1.645 8.701 -1.206 1.00 89.50 96 LEU A C 1
ATOM 773 O O . LEU A 1 96 ? -2.684 8.096 -0.944 1.00 89.50 96 LEU A O 1
ATOM 777 N N . VAL A 1 97 ? -0.777 9.117 -0.288 1.00 89.94 97 VAL A N 1
ATOM 778 C CA . VAL A 1 97 ? -0.986 8.959 1.152 1.00 89.94 97 VAL A CA 1
ATOM 779 C C . VAL A 1 97 ? -0.573 10.205 1.920 1.00 89.94 97 VAL A C 1
ATOM 781 O O . VAL A 1 97 ? 0.586 10.630 1.903 1.00 89.94 97 VAL A O 1
ATOM 784 N N . ASP A 1 98 ? -1.534 10.759 2.640 1.00 88.06 98 ASP A N 1
ATOM 785 C CA . ASP A 1 98 ? -1.347 11.882 3.540 1.00 88.06 98 ASP A CA 1
ATOM 786 C C . ASP A 1 98 ? -1.676 11.475 4.983 1.00 88.06 98 ASP A C 1
ATOM 788 O O . ASP A 1 98 ? -2.525 10.603 5.202 1.00 88.06 98 ASP A O 1
ATOM 792 N N . PRO A 1 99 ? -1.014 12.089 5.979 1.00 86.19 99 PRO A N 1
ATOM 793 C CA . PRO A 1 99 ? -1.452 11.980 7.368 1.00 86.19 99 PRO A CA 1
ATOM 794 C C . PRO A 1 99 ? -2.887 12.523 7.523 1.00 86.19 99 PRO A C 1
ATOM 796 O O . PRO A 1 99 ? -3.286 13.421 6.772 1.00 86.19 99 PRO A O 1
ATOM 799 N N . ALA A 1 100 ? -3.668 11.936 8.438 1.00 80.88 100 ALA A N 1
ATOM 800 C CA . ALA A 1 100 ? -5.058 12.332 8.695 1.00 80.88 100 ALA A CA 1
ATOM 801 C C . ALA A 1 100 ? -5.209 13.791 9.146 1.00 80.88 100 ALA A C 1
ATOM 803 O O . ALA A 1 100 ? -4.338 14.297 9.884 1.00 80.88 100 ALA A O 1
#

pLDDT: mean 82.06, std 10.05, range [46.28, 91.0]

Secondary structure (DSSP, 8-state):
---GGGG-EEEEEEEE--SGGGTT-EEEEEEESTTS-GGG--SGGGGT-B-S-----TT--EEEEEES-HHHH--SEEE-TTTTT-SSS-EEEEEEEEE-